Protein AF-A0A3P7NG86-F1 (afdb_monomer)

Mean predicted aligned error: 4.11 Å

Foldseek 3Di:
DLLVLLVVLLVVLVVDDDDVSLVLNLLSLLLCLLVQQPDVNLVSLLSNLVSLVVNPDVSPLVSLLSLVQSLQLQVCLVVVHQPSRQQCLQPLFSRDSGHDRDNDHPDDPVSNVVSVVVSVCCCVVVVRDNHQDADPQRQHFSGQAGSVRDGDAADSRRRTDPVSVPPD

Structure (mmCIF, N/CA/C/O backbone):
data_AF-A0A3P7NG86-F1
#
_entry.id   AF-A0A3P7NG86-F1
#
loop_
_atom_site.group_PDB
_atom_site.id
_atom_site.type_symbol
_atom_site.label_atom_id
_atom_site.label_alt_id
_atom_site.label_comp_id
_atom_site.label_asym_id
_atom_site.label_entity_id
_atom_site.label_seq_id
_atom_site.pdbx_PDB_ins_code
_atom_site.Cartn_x
_atom_site.Cartn_y
_atom_site.Cartn_z
_atom_site.occupancy
_atom_site.B_iso_or_equiv
_atom_site.auth_seq_id
_atom_site.auth_comp_id
_atom_site.auth_asym_id
_atom_site.auth_atom_id
_atom_site.pdbx_PDB_model_num
ATOM 1 N N . MET A 1 1 ? 2.687 -20.588 -2.660 1.00 74.81 1 MET A N 1
ATOM 2 C CA . MET A 1 1 ? 2.609 -21.153 -1.290 1.00 74.81 1 MET A CA 1
ATOM 3 C C . MET A 1 1 ? 2.701 -20.048 -0.239 1.00 74.81 1 MET A C 1
ATOM 5 O O . MET A 1 1 ? 1.915 -20.074 0.696 1.00 74.81 1 MET A O 1
ATOM 9 N N . GLU A 1 2 ? 3.578 -19.053 -0.421 1.00 89.06 2 GLU A N 1
ATOM 10 C CA . GLU A 1 2 ? 3.751 -17.914 0.500 1.00 89.06 2 GLU A CA 1
ATOM 11 C C . GLU A 1 2 ? 2.503 -17.037 0.661 1.00 89.06 2 GLU A C 1
ATOM 13 O O . GLU A 1 2 ? 2.048 -16.854 1.784 1.00 89.06 2 GLU A O 1
ATOM 18 N N . ILE A 1 3 ? 1.887 -16.582 -0.440 1.00 93.00 3 ILE A N 1
ATOM 19 C CA . ILE A 1 3 ? 0.649 -15.773 -0.404 1.00 93.00 3 ILE A CA 1
ATOM 20 C C . ILE A 1 3 ? -0.431 -16.457 0.446 1.00 93.00 3 ILE A C 1
ATOM 22 O O . ILE A 1 3 ? -1.036 -15.839 1.317 1.00 93.00 3 ILE A O 1
ATOM 26 N N . SER A 1 4 ? -0.643 -17.761 0.239 1.00 94.00 4 SER A N 1
ATOM 27 C CA . SER A 1 4 ? -1.624 -18.545 0.997 1.00 94.00 4 SER A CA 1
ATOM 28 C C . SER A 1 4 ? -1.258 -18.670 2.479 1.00 94.00 4 SER A C 1
ATOM 30 O O . SER A 1 4 ? -2.140 -18.579 3.328 1.00 94.00 4 SER A O 1
ATOM 32 N N . HIS A 1 5 ? 0.026 -18.867 2.794 1.00 95.06 5 HIS A N 1
ATOM 33 C CA . HIS A 1 5 ? 0.530 -18.940 4.169 1.00 95.06 5 HIS A CA 1
ATOM 34 C C . HIS A 1 5 ? 0.309 -17.622 4.918 1.00 95.06 5 HIS A C 1
ATOM 36 O O . HIS A 1 5 ? -0.324 -17.601 5.973 1.00 95.06 5 HIS A O 1
ATOM 42 N N . TYR A 1 6 ? 0.762 -16.513 4.337 1.00 95.50 6 TYR A N 1
ATOM 43 C CA . TYR A 1 6 ? 0.585 -15.178 4.899 1.00 95.50 6 TYR A CA 1
ATOM 44 C C . TYR A 1 6 ? -0.891 -14.780 4.976 1.00 95.50 6 TYR A C 1
ATOM 46 O O . TYR A 1 6 ? -1.318 -14.217 5.981 1.00 95.50 6 TYR A O 1
ATOM 54 N N . GLY A 1 7 ? -1.695 -15.130 3.969 1.00 94.62 7 GLY A N 1
ATOM 55 C CA . GLY A 1 7 ? -3.137 -14.889 3.957 1.00 94.62 7 GLY A CA 1
ATOM 56 C C . GLY A 1 7 ? -3.847 -15.610 5.099 1.00 94.62 7 GLY A C 1
ATOM 57 O O . GLY A 1 7 ? -4.579 -14.981 5.860 1.00 94.62 7 GLY A O 1
ATOM 58 N N . ALA A 1 8 ? -3.568 -16.903 5.280 1.00 95.62 8 ALA A N 1
ATOM 59 C CA . ALA A 1 8 ? -4.126 -17.684 6.380 1.00 95.62 8 ALA A CA 1
ATOM 60 C C . ALA A 1 8 ? -3.716 -17.120 7.748 1.00 95.62 8 ALA A C 1
ATOM 62 O O . ALA A 1 8 ? -4.553 -16.995 8.645 1.00 95.62 8 ALA A O 1
ATOM 63 N N . LEU A 1 9 ? -2.445 -16.733 7.902 1.00 94.88 9 LEU A N 1
ATOM 64 C CA . LEU A 1 9 ? -1.946 -16.143 9.139 1.00 94.88 9 LEU A CA 1
ATOM 65 C C . LEU A 1 9 ? -2.598 -14.785 9.426 1.00 94.88 9 LEU A C 1
ATOM 67 O O . LEU A 1 9 ? -3.073 -14.572 10.538 1.00 94.88 9 LEU A O 1
ATOM 71 N N . ARG A 1 10 ? -2.696 -13.896 8.431 1.00 95.69 10 ARG A N 1
ATOM 72 C CA . ARG A 1 10 ? -3.390 -12.606 8.552 1.00 95.69 10 ARG A CA 1
ATOM 73 C C . ARG A 1 10 ? -4.839 -12.803 8.992 1.00 95.69 10 ARG A C 1
ATOM 75 O O . ARG A 1 10 ? -5.254 -12.194 9.972 1.00 95.69 10 ARG A O 1
ATOM 82 N N . SER A 1 11 ? -5.583 -13.696 8.336 1.00 94.50 11 SER A N 1
ATOM 83 C CA . SER A 1 11 ? -6.979 -13.992 8.688 1.00 94.50 11 SER A CA 1
ATOM 84 C C . SER A 1 11 ? -7.137 -14.566 10.098 1.00 94.50 11 SER A C 1
ATOM 86 O O . SER A 1 11 ? -8.125 -14.275 10.772 1.00 94.50 11 SER A O 1
ATOM 88 N N . ALA A 1 12 ? -6.184 -15.374 10.567 1.00 94.00 12 ALA A N 1
ATOM 89 C CA . ALA A 1 12 ? -6.183 -15.859 11.944 1.00 94.00 12 ALA A CA 1
ATOM 90 C C . ALA A 1 12 ? -5.900 -14.720 12.935 1.00 94.00 12 ALA A C 1
ATOM 92 O O . ALA A 1 12 ? -6.620 -14.570 13.918 1.00 94.00 12 ALA A O 1
ATOM 93 N N . LEU A 1 13 ? -4.893 -13.887 12.662 1.00 92.81 13 LEU A N 1
ATOM 94 C CA . LEU A 1 13 ? -4.482 -12.788 13.539 1.00 92.81 13 LEU A CA 1
ATOM 95 C C . LEU A 1 13 ? -5.530 -11.678 13.643 1.00 92.81 13 LEU A C 1
ATOM 97 O O . LEU A 1 13 ? -5.692 -11.126 14.722 1.00 92.81 13 LEU A O 1
ATOM 101 N N . MET A 1 14 ? -6.290 -11.401 12.579 1.00 90.88 14 MET A N 1
ATOM 102 C CA . MET A 1 14 ? -7.386 -10.419 12.601 1.00 90.88 14 MET A CA 1
ATOM 103 C C . MET A 1 14 ? -8.506 -10.773 13.593 1.00 90.88 14 MET A C 1
ATOM 105 O O . MET A 1 14 ? -9.261 -9.895 14.001 1.00 90.88 14 MET A O 1
ATOM 109 N N . GLN A 1 15 ? -8.614 -12.039 14.013 1.00 91.56 15 GLN A N 1
ATOM 110 C CA . GLN A 1 15 ? -9.568 -12.460 15.048 1.00 91.56 15 GLN A CA 1
ATOM 111 C C . GLN A 1 15 ? -9.096 -12.092 16.461 1.00 91.56 15 GLN A C 1
ATOM 113 O O . GLN A 1 15 ? -9.889 -12.092 17.403 1.00 91.56 15 GLN A O 1
ATOM 118 N N . TYR A 1 16 ? -7.809 -11.776 16.619 1.00 87.88 16 TYR A N 1
ATOM 119 C CA . TYR A 1 16 ? -7.208 -11.382 17.882 1.00 87.88 16 TYR A CA 1
ATOM 120 C C . TYR A 1 16 ? -7.001 -9.867 17.898 1.00 87.88 16 TYR A C 1
ATOM 122 O O . TYR A 1 16 ? -6.236 -9.312 17.118 1.00 87.88 16 TYR A O 1
ATOM 130 N N . GLY A 1 17 ? -7.677 -9.185 18.821 1.00 78.56 17 GLY A N 1
ATOM 131 C CA . GLY A 1 17 ? -7.480 -7.752 19.017 1.00 78.56 17 GLY A CA 1
ATOM 132 C C . GLY A 1 17 ? -6.137 -7.414 19.675 1.00 78.56 17 GLY A C 1
ATOM 133 O O . GLY A 1 17 ? -5.475 -8.256 20.285 1.00 78.56 17 GLY A O 1
ATOM 134 N N . GLY A 1 18 ? -5.774 -6.134 19.614 1.00 88.00 18 GLY A N 1
ATOM 135 C CA . GLY A 1 18 ? -4.644 -5.560 20.344 1.00 88.00 18 GLY A CA 1
ATOM 136 C C . GLY A 1 18 ? -3.538 -5.032 19.436 1.00 88.00 18 GLY A C 1
ATOM 137 O O . GLY A 1 18 ? -3.311 -5.526 18.334 1.00 88.00 18 GLY A O 1
ATOM 138 N N . THR A 1 19 ? -2.811 -4.030 19.930 1.00 88.00 19 THR A N 1
ATOM 139 C CA . THR A 1 19 ? -1.850 -3.241 19.144 1.00 88.00 19 THR A CA 1
ATOM 140 C C . THR A 1 19 ? -0.807 -4.097 18.426 1.00 88.00 19 THR A C 1
ATOM 142 O O . THR A 1 19 ? -0.566 -3.900 17.241 1.00 88.00 19 THR A O 1
ATOM 145 N N . LYS A 1 20 ? -0.233 -5.100 19.104 1.00 88.94 20 LYS A N 1
ATOM 146 C CA . LYS A 1 20 ? 0.784 -5.982 18.505 1.00 88.94 20 LYS A CA 1
ATOM 147 C C . LYS A 1 20 ? 0.227 -6.876 17.396 1.00 88.94 20 LYS A C 1
ATOM 149 O O . LYS A 1 20 ? 0.920 -7.123 16.417 1.00 88.94 20 LYS A O 1
ATOM 154 N N . MET A 1 21 ? -1.000 -7.377 17.550 1.00 91.44 21 MET A N 1
ATOM 155 C CA . MET A 1 21 ? -1.629 -8.211 16.520 1.00 91.44 21 MET A CA 1
ATOM 156 C C . MET A 1 21 ? -1.957 -7.364 15.293 1.00 91.44 21 MET A C 1
ATOM 158 O O . MET A 1 21 ? -1.590 -7.741 14.184 1.00 91.44 21 MET A O 1
ATOM 162 N N . ASN A 1 22 ? -2.523 -6.171 15.504 1.00 91.31 22 ASN A N 1
ATOM 163 C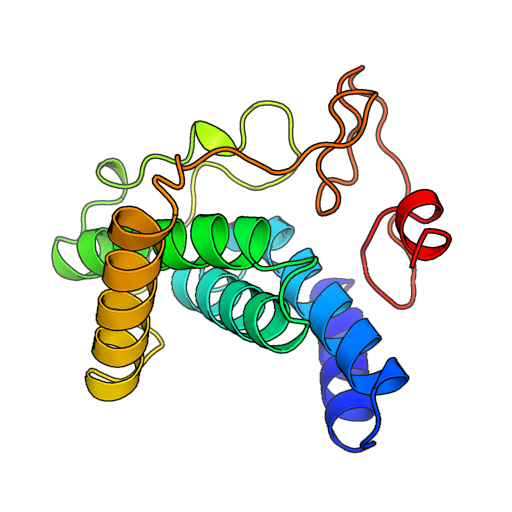 CA . ASN A 1 22 ? -2.791 -5.205 14.438 1.00 91.31 22 ASN A CA 1
ATOM 164 C C . ASN A 1 22 ? -1.512 -4.820 13.684 1.00 91.31 22 ASN A C 1
ATOM 166 O O . ASN A 1 22 ? -1.518 -4.747 12.460 1.00 91.31 22 ASN A O 1
ATOM 170 N N . GLN A 1 23 ? -0.397 -4.646 14.397 1.00 92.50 23 GLN A N 1
ATOM 171 C CA . GLN A 1 23 ? 0.901 -4.362 13.789 1.00 92.50 23 GLN A CA 1
ATOM 172 C C . GLN A 1 23 ? 1.377 -5.498 12.877 1.00 92.50 23 GLN A C 1
ATOM 174 O O . GLN A 1 23 ? 1.799 -5.236 11.755 1.00 92.50 23 GLN A O 1
ATOM 179 N N . ILE A 1 24 ? 1.271 -6.758 13.308 1.00 93.38 24 ILE A N 1
ATOM 180 C CA . ILE A 1 24 ? 1.651 -7.904 12.466 1.00 93.38 24 ILE A CA 1
ATOM 181 C C . ILE A 1 24 ? 0.704 -8.029 11.265 1.00 93.38 24 ILE A C 1
ATOM 183 O O . ILE A 1 24 ? 1.165 -8.240 10.147 1.00 93.38 24 ILE A O 1
ATOM 187 N N . VAL A 1 25 ? -0.606 -7.854 11.465 1.00 94.81 25 VAL A N 1
ATOM 188 C CA . VAL A 1 25 ? -1.599 -7.840 10.376 1.00 94.81 25 VAL A CA 1
ATOM 189 C C . VAL A 1 25 ? -1.258 -6.768 9.344 1.00 94.81 25 VAL A C 1
ATOM 191 O O . VAL A 1 25 ? -1.307 -7.040 8.143 1.00 94.81 25 VAL A O 1
ATOM 194 N N . ALA A 1 26 ? -0.871 -5.574 9.790 1.00 95.25 26 ALA A N 1
ATOM 195 C CA . ALA A 1 26 ? -0.456 -4.496 8.907 1.00 95.25 26 ALA A CA 1
ATOM 196 C C . ALA A 1 26 ? 0.830 -4.838 8.151 1.00 95.25 26 ALA A C 1
ATOM 198 O O . ALA A 1 26 ? 0.865 -4.679 6.938 1.00 95.25 26 ALA A O 1
ATOM 199 N N . GLN A 1 27 ? 1.843 -5.393 8.821 1.00 95.06 27 GLN A N 1
ATOM 200 C CA . GLN A 1 27 ? 3.073 -5.835 8.158 1.00 95.06 27 GLN A CA 1
ATOM 201 C C . GLN A 1 27 ? 2.806 -6.892 7.079 1.00 95.06 27 GLN A C 1
ATOM 203 O O . GLN A 1 27 ? 3.334 -6.774 5.976 1.00 95.06 27 GLN A O 1
ATOM 208 N N . ILE A 1 28 ? 1.946 -7.878 7.364 1.00 96.50 28 ILE A N 1
ATOM 209 C CA . ILE A 1 28 ? 1.546 -8.878 6.366 1.00 96.50 28 ILE A CA 1
ATOM 210 C C . ILE A 1 28 ? 0.818 -8.203 5.199 1.00 96.50 28 ILE A C 1
ATOM 212 O O . ILE A 1 28 ? 1.133 -8.485 4.046 1.00 96.50 28 ILE A O 1
ATOM 216 N N . SER A 1 29 ? -0.117 -7.291 5.483 1.00 97.50 29 SER A N 1
ATOM 217 C CA . SER A 1 29 ? -0.870 -6.565 4.447 1.00 97.50 29 SER A CA 1
ATOM 218 C C . SER A 1 29 ? 0.065 -5.752 3.547 1.00 97.50 29 SER A C 1
ATOM 220 O O . SER A 1 29 ? -0.043 -5.829 2.331 1.00 97.50 29 SER A O 1
ATOM 222 N N . ILE A 1 30 ? 1.042 -5.052 4.132 1.00 97.19 30 ILE A N 1
ATOM 223 C CA . ILE A 1 30 ? 2.074 -4.304 3.403 1.00 97.19 30 ILE A CA 1
ATOM 224 C C . ILE A 1 30 ? 2.940 -5.242 2.560 1.00 97.19 30 ILE A C 1
ATOM 226 O O . ILE A 1 30 ? 3.234 -4.932 1.414 1.00 97.19 30 ILE A O 1
ATOM 230 N N . SER A 1 31 ? 3.300 -6.419 3.077 1.00 96.56 31 SER A N 1
ATOM 231 C CA . SER A 1 31 ? 4.090 -7.398 2.323 1.00 96.56 31 SER A CA 1
ATOM 232 C C . SER A 1 31 ? 3.382 -7.917 1.063 1.00 96.56 31 SER A C 1
ATOM 234 O O . SER A 1 31 ? 4.050 -8.379 0.140 1.00 96.56 31 SER A O 1
ATOM 236 N N . PHE A 1 32 ? 2.045 -7.825 0.995 1.00 97.69 32 PHE A N 1
ATOM 237 C CA . PHE A 1 32 ? 1.286 -8.296 -0.162 1.00 97.69 32 PHE A CA 1
ATOM 238 C C . PHE A 1 32 ? 1.460 -7.461 -1.421 1.00 97.69 32 PHE A C 1
ATOM 240 O O . PHE A 1 32 ? 1.229 -7.990 -2.506 1.00 97.69 32 PHE A O 1
ATOM 247 N N . ILE A 1 33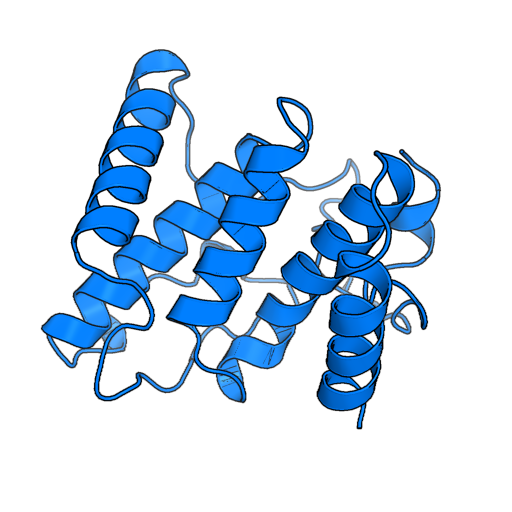 ? 1.927 -6.216 -1.313 1.00 97.75 33 ILE A N 1
ATOM 248 C CA . ILE A 1 33 ? 2.165 -5.381 -2.495 1.00 97.75 33 ILE A CA 1
ATOM 249 C C . ILE A 1 33 ? 3.263 -5.964 -3.401 1.00 97.75 33 ILE A C 1
ATOM 251 O O . ILE A 1 33 ? 3.248 -5.712 -4.595 1.00 97.75 33 ILE A O 1
ATOM 255 N N . ARG A 1 34 ? 4.163 -6.813 -2.874 1.00 96.88 34 ARG A N 1
ATOM 256 C CA . ARG A 1 34 ? 5.148 -7.568 -3.676 1.00 96.88 34 ARG A CA 1
ATOM 257 C C . ARG A 1 34 ? 4.541 -8.632 -4.583 1.00 96.88 34 ARG A C 1
ATOM 259 O O . ARG A 1 34 ? 5.229 -9.157 -5.445 1.00 96.88 34 ARG A O 1
ATOM 266 N N . TYR A 1 35 ? 3.286 -8.997 -4.348 1.00 97.00 35 TYR A N 1
ATOM 267 C CA . TYR A 1 35 ? 2.574 -10.004 -5.127 1.00 97.00 35 TYR A CA 1
ATOM 268 C C . TYR A 1 35 ? 1.470 -9.367 -5.981 1.00 97.00 35 TYR 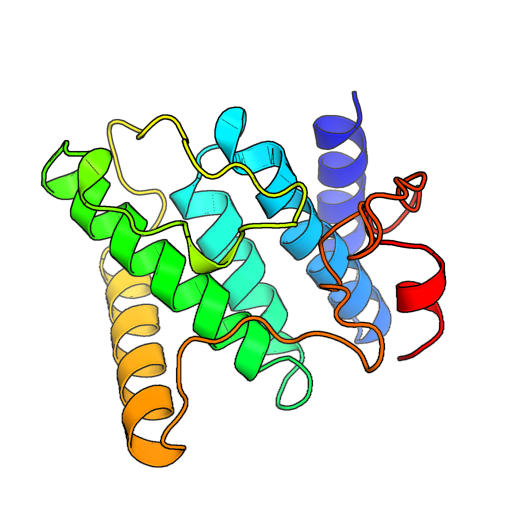A C 1
ATOM 270 O O . TYR A 1 35 ? 0.511 -10.052 -6.331 1.00 97.00 35 TYR A O 1
ATOM 278 N N . SER A 1 36 ? 1.549 -8.062 -6.267 1.00 97.12 36 SER A N 1
ATOM 279 C CA . SER A 1 36 ? 0.553 -7.303 -7.042 1.00 97.12 36 SER A CA 1
ATOM 280 C C . SER A 1 36 ? 0.469 -7.703 -8.522 1.00 97.12 36 SER A C 1
ATOM 282 O O . SER A 1 36 ? -0.493 -7.357 -9.197 1.00 97.12 36 SER A O 1
ATOM 284 N N . ASP A 1 37 ? 1.440 -8.460 -9.026 1.00 95.50 37 ASP A N 1
ATOM 285 C CA . ASP A 1 37 ? 1.435 -9.092 -10.348 1.00 95.50 37 ASP A CA 1
ATOM 286 C C . ASP A 1 37 ? 0.554 -10.356 -10.401 1.00 95.50 37 ASP A C 1
ATOM 288 O O . ASP A 1 37 ? 0.096 -10.768 -11.468 1.00 95.50 37 ASP A O 1
ATOM 292 N N . ILE A 1 38 ? 0.308 -10.977 -9.244 1.00 95.94 38 ILE A N 1
ATOM 293 C CA . ILE A 1 38 ? -0.484 -12.207 -9.092 1.00 95.94 38 ILE A CA 1
ATOM 294 C C . ILE A 1 38 ? -1.829 -11.920 -8.413 1.00 95.94 38 ILE A C 1
ATOM 296 O O . ILE A 1 38 ? -2.848 -12.534 -8.732 1.00 95.94 38 ILE A O 1
ATOM 300 N N . MET A 1 39 ? -1.829 -11.031 -7.424 1.00 96.44 39 MET A N 1
ATOM 301 C CA . MET A 1 39 ? -3.007 -10.582 -6.693 1.00 96.44 39 MET A CA 1
ATOM 302 C C . MET A 1 39 ? -3.583 -9.333 -7.352 1.00 96.44 39 MET A C 1
ATOM 304 O O . MET A 1 39 ? -2.861 -8.556 -7.957 1.00 96.44 39 MET A O 1
ATOM 308 N N . GLN A 1 40 ? -4.884 -9.107 -7.180 1.00 97.06 40 GLN A N 1
ATOM 309 C CA . GLN A 1 40 ? -5.526 -7.882 -7.647 1.00 97.06 40 GLN A CA 1
ATOM 310 C C . GLN A 1 40 ? -4.836 -6.645 -7.032 1.00 97.06 40 GLN A C 1
ATOM 312 O O . GLN A 1 40 ? -4.831 -6.480 -5.808 1.00 97.06 40 GLN A O 1
ATOM 317 N N . ALA A 1 41 ? -4.222 -5.819 -7.883 1.00 97.56 41 ALA A N 1
ATOM 318 C CA . ALA A 1 41 ? -3.295 -4.769 -7.470 1.00 97.56 41 ALA A CA 1
ATOM 319 C C . ALA A 1 41 ? -3.963 -3.676 -6.620 1.00 97.56 41 ALA A C 1
ATOM 321 O O . ALA A 1 41 ? -3.517 -3.404 -5.505 1.00 97.56 41 ALA A O 1
ATOM 322 N N . ASP A 1 42 ? -5.072 -3.099 -7.089 1.00 98.31 42 ASP A N 1
ATOM 323 C CA . ASP A 1 42 ? -5.816 -2.056 -6.368 1.00 98.31 42 ASP A CA 1
ATOM 324 C C . ASP A 1 42 ? -6.232 -2.528 -4.966 1.00 98.31 42 ASP A C 1
ATOM 326 O O . ASP A 1 42 ? -6.069 -1.801 -3.986 1.00 98.31 42 ASP A O 1
ATOM 330 N N . LYS A 1 43 ? -6.644 -3.795 -4.838 1.00 98.31 43 LYS A N 1
ATOM 331 C CA . LYS A 1 43 ? -6.943 -4.417 -3.545 1.00 98.31 43 LYS A CA 1
ATOM 332 C C . LYS A 1 43 ? -5.742 -4.424 -2.601 1.00 98.31 43 LYS A C 1
ATOM 334 O O . LYS A 1 43 ? -5.880 -4.025 -1.444 1.00 98.31 43 LYS A O 1
ATOM 339 N N . VAL A 1 44 ? -4.590 -4.941 -3.037 1.00 98.12 44 VAL A N 1
ATOM 340 C CA . VAL A 1 44 ? -3.436 -5.089 -2.132 1.00 98.12 44 VAL A CA 1
ATOM 341 C C . VAL A 1 44 ? -2.880 -3.732 -1.711 1.00 98.12 44 VAL A C 1
ATOM 343 O O . VAL A 1 44 ? -2.530 -3.571 -0.543 1.00 98.12 44 VAL A O 1
ATOM 346 N N . PHE A 1 45 ? -2.876 -2.741 -2.607 1.00 98.50 45 PHE A N 1
ATOM 347 C CA . PHE A 1 45 ? -2.446 -1.381 -2.283 1.00 98.50 45 PHE A CA 1
ATOM 348 C C . PHE A 1 45 ? -3.428 -0.657 -1.357 1.00 98.50 45 PHE A C 1
ATOM 350 O O . PHE A 1 45 ? -2.987 -0.048 -0.380 1.00 98.50 45 PHE A O 1
ATOM 357 N N . TYR A 1 46 ? -4.739 -0.793 -1.580 1.00 98.81 46 TYR A N 1
ATOM 358 C CA . TYR A 1 46 ? -5.760 -0.279 -0.664 1.00 98.81 46 TYR A CA 1
ATOM 359 C C . TYR A 1 46 ? -5.615 -0.885 0.735 1.00 98.81 46 TYR A C 1
ATOM 361 O O . TYR A 1 46 ? -5.450 -0.164 1.719 1.00 98.81 46 TYR A O 1
ATOM 369 N N . GLU A 1 47 ? -5.611 -2.218 0.843 1.00 98.50 47 GLU A N 1
ATOM 370 C CA . GLU A 1 47 ? -5.541 -2.897 2.140 1.00 98.50 47 GLU A CA 1
ATOM 371 C C . GLU A 1 47 ? -4.239 -2.579 2.889 1.00 98.50 47 GLU A C 1
ATOM 373 O O . GLU A 1 47 ? -4.261 -2.371 4.105 1.00 98.50 47 GLU A O 1
ATOM 378 N N . ALA A 1 48 ? -3.108 -2.514 2.180 1.00 98.31 48 ALA A N 1
ATOM 379 C CA . ALA A 1 48 ? -1.825 -2.130 2.755 1.00 98.31 48 ALA A CA 1
ATOM 380 C C . ALA A 1 48 ? -1.818 -0.666 3.221 1.00 98.31 48 ALA A C 1
ATOM 382 O O . ALA A 1 48 ? -1.362 -0.378 4.329 1.00 98.31 48 ALA A O 1
ATOM 383 N N . GLY A 1 49 ? -2.357 0.247 2.411 1.00 98.31 49 GLY A N 1
ATOM 384 C CA . GLY A 1 49 ? -2.453 1.669 2.722 1.00 98.31 49 GLY A CA 1
ATOM 385 C C . GLY A 1 49 ? -3.347 1.958 3.929 1.00 98.31 49 GLY A C 1
ATOM 386 O O . GLY A 1 49 ? -2.941 2.680 4.841 1.00 98.31 49 GLY A O 1
ATOM 387 N N . ILE A 1 50 ? -4.523 1.326 4.005 1.00 98.31 50 ILE A N 1
ATOM 388 C CA . ILE A 1 50 ? -5.425 1.423 5.162 1.00 98.31 50 ILE A CA 1
ATOM 389 C C . ILE A 1 50 ? -4.763 0.853 6.419 1.00 98.31 50 ILE A C 1
ATOM 391 O O . ILE A 1 50 ? -4.809 1.479 7.481 1.00 98.31 50 ILE A O 1
ATOM 395 N N . ALA A 1 51 ? -4.105 -0.304 6.315 1.00 96.56 51 ALA A N 1
ATOM 396 C CA . ALA A 1 51 ? -3.416 -0.898 7.454 1.00 96.56 51 ALA A CA 1
ATOM 397 C C . ALA A 1 51 ? -2.252 -0.020 7.947 1.00 96.56 51 ALA A C 1
ATOM 399 O O . ALA A 1 51 ? -2.087 0.151 9.154 1.00 96.56 51 ALA A O 1
ATOM 400 N N . ALA A 1 52 ? -1.484 0.587 7.038 1.00 96.44 52 ALA A N 1
ATOM 401 C CA . ALA A 1 52 ? -0.445 1.556 7.378 1.00 96.44 52 ALA A CA 1
ATOM 402 C C . ALA A 1 52 ? -1.040 2.801 8.060 1.00 96.44 52 ALA A C 1
ATOM 404 O O . ALA A 1 52 ? -0.545 3.216 9.106 1.00 96.44 52 ALA A O 1
ATOM 405 N N . ARG A 1 53 ? -2.152 3.345 7.546 1.00 95.88 53 ARG A N 1
ATOM 406 C CA . ARG A 1 53 ? -2.853 4.502 8.134 1.00 95.88 53 ARG A CA 1
ATOM 407 C C . ARG A 1 53 ? -3.288 4.234 9.578 1.00 95.88 53 ARG A C 1
ATOM 409 O O . ARG A 1 53 ? -3.163 5.104 10.435 1.00 95.88 53 ARG A O 1
ATOM 416 N N . GLN A 1 54 ? -3.746 3.018 9.873 1.00 94.81 54 GLN A N 1
ATOM 417 C CA . GLN A 1 54 ? -4.161 2.606 11.221 1.00 94.81 54 GLN A CA 1
ATOM 418 C C . GLN A 1 54 ? -3.004 2.492 12.228 1.00 94.81 54 GLN A C 1
ATOM 420 O O . GLN A 1 54 ? -3.251 2.516 13.434 1.00 94.81 54 GLN A O 1
ATOM 425 N N . LEU A 1 55 ? -1.752 2.393 11.765 1.00 92.69 55 LEU A N 1
ATOM 426 C CA . LEU A 1 55 ? -0.568 2.423 12.633 1.00 92.69 55 LEU A CA 1
ATOM 427 C C . LEU A 1 55 ? -0.157 3.850 13.040 1.00 92.69 55 LEU A C 1
ATOM 429 O O . LEU A 1 55 ? 0.720 4.012 13.887 1.00 92.69 55 LEU A O 1
ATOM 433 N N . GLY A 1 56 ? -0.819 4.878 12.501 1.00 91.94 56 GLY A N 1
ATOM 434 C CA . GLY A 1 56 ? -0.643 6.272 12.899 1.00 91.94 56 GLY A CA 1
ATOM 435 C C . GLY A 1 56 ? 0.568 6.955 12.261 1.00 91.94 56 GLY A C 1
ATOM 436 O O . GLY A 1 56 ? 1.047 6.556 11.200 1.00 91.94 56 GLY A O 1
ATOM 437 N N . ALA A 1 57 ? 1.058 8.010 12.921 1.00 90.81 57 ALA A N 1
ATOM 438 C CA . ALA A 1 57 ? 2.021 8.962 12.357 1.00 90.81 57 ALA A CA 1
ATOM 439 C C . ALA A 1 57 ? 3.324 8.322 11.840 1.00 90.81 57 ALA A C 1
ATOM 441 O O . ALA A 1 57 ? 3.882 8.778 10.847 1.00 90.81 57 ALA A O 1
ATOM 442 N N . GLU A 1 58 ? 3.796 7.232 12.456 1.00 88.69 58 GLU A N 1
ATOM 443 C CA . GLU A 1 58 ? 5.020 6.535 12.021 1.00 88.69 58 GLU A CA 1
ATOM 444 C C . GLU A 1 58 ? 4.902 5.914 10.621 1.00 88.69 58 GLU A C 1
ATOM 446 O O . GLU A 1 58 ? 5.908 5.708 9.943 1.00 88.69 58 GLU A O 1
ATOM 451 N N . LYS A 1 59 ? 3.677 5.605 10.185 1.00 92.88 59 LYS A N 1
ATOM 452 C CA . LYS A 1 59 ? 3.377 4.958 8.902 1.00 92.88 59 LYS A CA 1
ATOM 453 C C . LYS A 1 59 ? 2.572 5.843 7.960 1.00 92.88 59 LYS A C 1
ATOM 455 O O . LYS A 1 59 ? 2.209 5.395 6.878 1.00 92.88 59 LYS A O 1
ATOM 460 N N . GLU A 1 60 ? 2.342 7.100 8.322 1.00 94.25 60 GLU A N 1
ATOM 461 C CA . GLU A 1 60 ? 1.513 8.024 7.548 1.00 94.25 60 GLU A CA 1
ATOM 462 C C . GLU A 1 60 ? 2.072 8.278 6.143 1.00 94.25 60 GLU A C 1
ATOM 464 O O . GLU A 1 60 ? 1.331 8.207 5.166 1.00 94.25 60 GLU A O 1
ATOM 469 N N . ARG A 1 61 ? 3.393 8.461 6.015 1.00 94.50 61 ARG A N 1
ATOM 470 C CA . ARG A 1 61 ? 4.048 8.592 4.702 1.00 94.50 61 ARG A CA 1
ATOM 471 C C . ARG A 1 61 ? 3.880 7.339 3.846 1.00 94.50 61 ARG A C 1
ATOM 473 O O . ARG A 1 61 ? 3.599 7.450 2.658 1.00 94.50 61 ARG A O 1
ATOM 480 N N . LEU A 1 62 ? 4.034 6.154 4.442 1.00 95.69 62 LEU A N 1
ATOM 481 C CA . LEU A 1 62 ? 3.810 4.900 3.725 1.00 95.69 62 LEU A CA 1
ATOM 482 C C . LEU A 1 62 ? 2.354 4.803 3.263 1.00 95.69 62 LEU A C 1
ATOM 484 O O . LEU A 1 62 ? 2.103 4.541 2.092 1.00 95.69 62 LEU A O 1
ATOM 488 N N . ALA A 1 63 ? 1.407 5.053 4.167 1.00 97.25 63 ALA A N 1
ATOM 489 C CA . ALA A 1 63 ? -0.016 5.044 3.859 1.00 97.25 63 ALA A CA 1
ATOM 490 C C . ALA A 1 63 ? -0.346 6.003 2.711 1.00 97.25 63 ALA A C 1
ATOM 492 O O . ALA A 1 63 ? -1.047 5.617 1.783 1.00 97.25 63 ALA A O 1
ATOM 493 N N . PHE A 1 64 ? 0.217 7.214 2.732 1.00 97.00 64 PHE A N 1
ATOM 494 C CA . PHE A 1 64 ? 0.056 8.197 1.668 1.00 97.00 64 PHE A CA 1
ATOM 495 C C . PHE A 1 64 ? 0.534 7.664 0.321 1.00 97.00 64 PHE A C 1
ATOM 497 O O . PHE A 1 64 ? -0.221 7.708 -0.644 1.00 97.00 64 PHE A O 1
ATOM 504 N N . VAL A 1 65 ? 1.748 7.115 0.249 1.00 96.75 65 VAL A N 1
ATOM 505 C CA . VAL A 1 65 ? 2.286 6.581 -1.009 1.00 96.75 65 VAL A CA 1
ATOM 506 C C . VAL A 1 65 ? 1.435 5.427 -1.542 1.00 96.75 65 VAL A C 1
ATOM 508 O O . VAL A 1 65 ? 1.076 5.432 -2.717 1.00 96.75 65 VAL A O 1
ATOM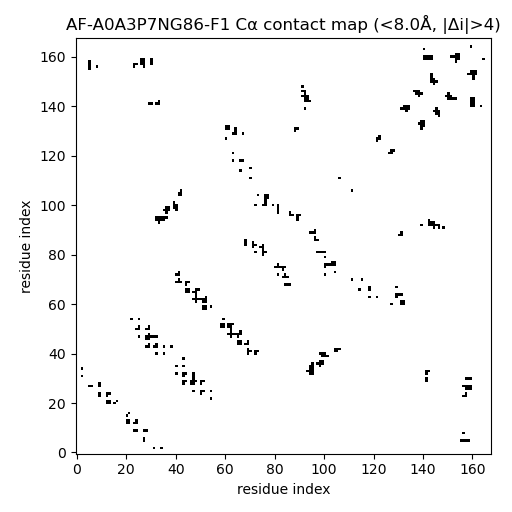 511 N N . LEU A 1 66 ? 1.078 4.465 -0.685 1.00 98.19 66 LEU A N 1
ATOM 512 C CA . LEU A 1 66 ? 0.301 3.291 -1.092 1.00 98.19 66 LEU A CA 1
ATOM 513 C C . LEU A 1 66 ? -1.120 3.662 -1.528 1.00 98.19 66 LEU A C 1
ATOM 515 O O . LEU A 1 66 ? -1.609 3.129 -2.519 1.00 98.19 66 LEU A O 1
ATOM 519 N N . LEU A 1 67 ? -1.768 4.590 -0.818 1.00 98.31 67 LEU A N 1
ATOM 520 C CA . LEU A 1 67 ? -3.120 5.034 -1.149 1.00 98.31 67 LEU A CA 1
ATOM 521 C C . LEU A 1 67 ? -3.153 5.933 -2.390 1.00 98.31 67 LEU A C 1
ATOM 523 O O . LEU A 1 67 ? -4.091 5.817 -3.167 1.00 98.31 67 LEU A O 1
ATOM 527 N N . ASN A 1 68 ? -2.126 6.753 -2.641 1.00 97.31 68 ASN A N 1
ATOM 528 C CA . ASN A 1 68 ? -2.003 7.453 -3.927 1.00 97.31 68 ASN A CA 1
ATOM 529 C C . ASN A 1 68 ? -1.864 6.461 -5.083 1.00 97.31 68 ASN A C 1
ATOM 531 O O . ASN A 1 68 ? -2.546 6.597 -6.088 1.00 97.31 68 ASN A O 1
ATOM 535 N N . HIS A 1 69 ? -1.019 5.440 -4.931 1.00 97.88 69 HIS A N 1
ATOM 536 C CA . HIS A 1 69 ? -0.854 4.434 -5.977 1.00 97.88 69 HIS A CA 1
ATOM 537 C C . HIS A 1 69 ? -2.134 3.608 -6.204 1.00 97.88 69 HIS A C 1
ATOM 539 O O . HIS A 1 69 ? -2.457 3.266 -7.335 1.00 97.88 69 HIS A O 1
ATOM 545 N N . TYR A 1 70 ? -2.910 3.336 -5.149 1.00 98.44 70 TYR A N 1
ATOM 546 C CA . TYR A 1 70 ? -4.253 2.762 -5.281 1.00 98.44 70 TYR A CA 1
ATOM 547 C C . TYR A 1 70 ? -5.207 3.652 -6.102 1.00 98.44 70 TYR A C 1
ATOM 549 O O . TYR A 1 70 ? -5.984 3.113 -6.889 1.00 98.44 70 TYR A O 1
ATOM 557 N N . LEU A 1 71 ? -5.158 4.980 -5.939 1.00 98.00 71 LEU A N 1
ATOM 558 C CA . LEU A 1 71 ? -5.982 5.898 -6.735 1.00 98.00 71 LEU A CA 1
ATOM 559 C C . LEU A 1 71 ? -5.591 5.837 -8.217 1.00 98.00 71 LEU A C 1
ATOM 561 O O . LEU A 1 71 ? -6.477 5.658 -9.045 1.00 98.00 71 LEU A O 1
ATOM 565 N N . ASP A 1 72 ? -4.291 5.844 -8.537 1.00 97.31 72 ASP A N 1
ATOM 566 C CA . ASP A 1 72 ? -3.828 5.671 -9.925 1.00 97.31 72 ASP A CA 1
ATOM 567 C C . ASP A 1 72 ? -4.313 4.341 -10.527 1.00 97.31 72 ASP A C 1
ATOM 569 O O . ASP A 1 72 ? -4.717 4.280 -11.686 1.00 97.31 72 ASP A O 1
ATOM 573 N N . LEU A 1 73 ? -4.284 3.258 -9.737 1.00 98.06 73 LEU A N 1
ATOM 574 C CA . LEU A 1 73 ? -4.792 1.954 -10.162 1.00 98.06 73 LEU A CA 1
ATOM 575 C C . LEU A 1 73 ? -6.302 1.993 -10.419 1.00 98.06 73 LEU A C 1
ATOM 577 O O . LEU A 1 73 ? -6.762 1.372 -11.371 1.00 98.06 73 LEU A O 1
ATOM 581 N N . CYS A 1 74 ? -7.078 2.708 -9.600 1.00 98.19 74 CYS A N 1
ATOM 582 C CA . CYS A 1 74 ? -8.514 2.878 -9.828 1.00 98.19 74 CYS A CA 1
ATOM 583 C C . CYS A 1 74 ? -8.796 3.633 -11.126 1.00 98.19 74 CYS A C 1
ATOM 585 O O . CYS A 1 74 ? -9.618 3.163 -11.911 1.00 98.19 74 CYS A O 1
ATOM 587 N N . ASP A 1 75 ? -8.091 4.740 -11.365 1.00 97.19 75 ASP A N 1
ATOM 588 C CA . ASP A 1 75 ? -8.225 5.534 -12.589 1.00 97.19 75 ASP A CA 1
ATOM 589 C C . ASP A 1 75 ? -7.880 4.675 -13.820 1.00 97.19 75 ASP A C 1
ATOM 591 O O . ASP A 1 75 ? -8.652 4.587 -14.774 1.00 97.19 75 ASP A O 1
ATOM 595 N N . ALA A 1 76 ? -6.781 3.918 -13.754 1.00 97.44 76 ALA A N 1
ATOM 596 C CA . ALA A 1 76 ? -6.376 2.997 -14.812 1.00 97.44 76 ALA A CA 1
ATOM 597 C C . ALA A 1 76 ? -7.382 1.856 -15.056 1.00 97.44 76 ALA A C 1
ATOM 599 O O . ALA A 1 76 ? -7.577 1.444 -16.201 1.00 97.44 76 ALA A O 1
ATOM 600 N N . ILE A 1 77 ? -8.033 1.333 -14.008 1.00 97.69 77 ILE A N 1
ATOM 601 C CA . ILE A 1 77 ? -9.103 0.327 -14.132 1.00 97.69 77 ILE A CA 1
ATOM 602 C C . ILE A 1 77 ? -10.327 0.926 -14.830 1.00 97.69 77 ILE A C 1
ATOM 604 O O . ILE A 1 77 ? -10.922 0.267 -15.683 1.00 97.69 77 ILE A O 1
ATOM 608 N N . GLU A 1 78 ? -10.716 2.152 -14.491 1.00 95.94 78 GLU A N 1
ATOM 609 C CA . GLU A 1 78 ? -11.856 2.830 -15.118 1.00 95.94 78 GLU A CA 1
ATOM 610 C C . GLU A 1 78 ? -11.599 3.129 -16.597 1.00 95.94 78 GLU A C 1
ATOM 612 O O . GLU A 1 78 ? -12.457 2.854 -17.441 1.00 95.94 78 GLU A O 1
ATOM 617 N N . ASP A 1 79 ? -10.395 3.603 -16.913 1.00 95.44 79 ASP A N 1
ATOM 618 C CA . ASP A 1 79 ? -9.975 3.930 -18.276 1.00 95.44 79 ASP A CA 1
ATOM 619 C C . ASP A 1 79 ? -9.542 2.698 -19.091 1.00 95.44 79 ASP A C 1
ATOM 621 O O . ASP A 1 79 ? -9.362 2.787 -20.309 1.00 95.44 79 ASP A O 1
ATOM 625 N N . GLN A 1 80 ? -9.411 1.533 -18.442 1.00 93.75 80 GLN A N 1
ATOM 626 C CA . GLN A 1 80 ? -8.869 0.296 -19.019 1.00 93.75 80 GLN A CA 1
ATOM 627 C C . GLN A 1 80 ? -7.484 0.507 -19.665 1.00 93.75 80 GLN A C 1
ATOM 629 O O . GLN A 1 80 ? -7.163 -0.089 -20.697 1.00 93.75 80 GLN A O 1
ATOM 634 N N . ASP A 1 81 ? -6.657 1.352 -19.043 1.00 94.44 81 ASP A N 1
ATOM 635 C CA . ASP A 1 81 ? -5.332 1.738 -19.527 1.00 94.44 81 ASP A CA 1
ATOM 636 C C . ASP A 1 81 ? -4.249 1.503 -18.456 1.00 94.44 81 ASP A C 1
ATOM 638 O O . ASP A 1 81 ? -4.003 2.366 -17.613 1.00 94.44 81 ASP A O 1
ATOM 642 N N . PRO A 1 82 ? -3.541 0.357 -18.488 1.00 89.06 82 PRO A N 1
ATOM 643 C CA . PRO A 1 82 ? -2.466 0.076 -17.536 1.00 89.06 82 PRO A CA 1
ATOM 644 C C . PRO A 1 82 ? -1.273 1.027 -17.671 1.00 89.06 82 PRO A C 1
ATOM 646 O O . PRO A 1 82 ? -0.492 1.145 -16.732 1.00 89.06 82 PRO A O 1
ATOM 649 N N . SER A 1 83 ? -1.110 1.704 -18.813 1.00 89.75 83 SER A N 1
ATOM 650 C CA . SER A 1 83 ? 0.017 2.615 -19.032 1.00 89.75 83 SER A CA 1
ATOM 651 C C . SER A 1 83 ? -0.124 3.945 -18.288 1.00 89.75 83 SER A C 1
ATOM 653 O O . SER A 1 83 ? 0.856 4.681 -18.170 1.00 89.75 83 SER A O 1
ATOM 655 N N . ALA A 1 84 ? -1.314 4.233 -17.752 1.00 89.25 84 ALA A N 1
ATOM 656 C CA . ALA A 1 84 ? -1.579 5.414 -16.940 1.00 89.25 84 ALA A CA 1
ATOM 657 C C . ALA A 1 84 ? -0.981 5.325 -15.521 1.00 89.25 84 ALA A C 1
ATOM 659 O O . ALA A 1 84 ? -0.818 6.351 -14.861 1.00 89.25 84 ALA A O 1
ATOM 660 N N . VAL A 1 85 ? -0.630 4.122 -15.048 1.00 93.69 85 VAL A N 1
ATOM 661 C CA . VAL A 1 85 ? -0.095 3.911 -13.697 1.00 93.69 85 VAL A CA 1
ATOM 662 C C . VAL A 1 85 ? 1.412 4.173 -13.666 1.00 93.69 85 VAL A C 1
ATOM 664 O O . VAL A 1 85 ? 2.199 3.416 -14.236 1.00 93.69 85 VAL A O 1
ATOM 667 N N . ASP A 1 86 ? 1.838 5.210 -12.940 1.00 90.69 86 ASP A N 1
ATOM 668 C CA . ASP A 1 86 ? 3.260 5.465 -12.686 1.00 90.69 86 ASP A CA 1
ATOM 669 C C . ASP A 1 86 ? 3.763 4.684 -11.457 1.00 90.69 86 ASP A C 1
ATOM 671 O O . ASP A 1 86 ? 3.608 5.088 -10.294 1.00 90.69 86 ASP A O 1
ATOM 675 N N . SER A 1 87 ? 4.400 3.547 -11.737 1.00 93.19 87 SER A N 1
ATOM 676 C CA . SER A 1 87 ? 5.046 2.678 -10.747 1.00 93.19 87 SER A CA 1
ATOM 677 C C . SER A 1 87 ? 6.543 2.966 -10.559 1.00 93.19 87 SER A C 1
ATOM 679 O O . SER A 1 87 ? 7.214 2.227 -9.835 1.00 93.19 87 SER A O 1
ATOM 681 N N . SER A 1 88 ? 7.094 4.022 -11.174 1.00 92.31 88 SER A N 1
ATOM 682 C CA . SER A 1 88 ? 8.534 4.341 -11.104 1.00 92.31 88 SER A CA 1
ATOM 683 C C . SER A 1 88 ? 9.027 4.601 -9.681 1.00 92.31 88 SER A C 1
ATOM 685 O O . SER A 1 88 ? 10.18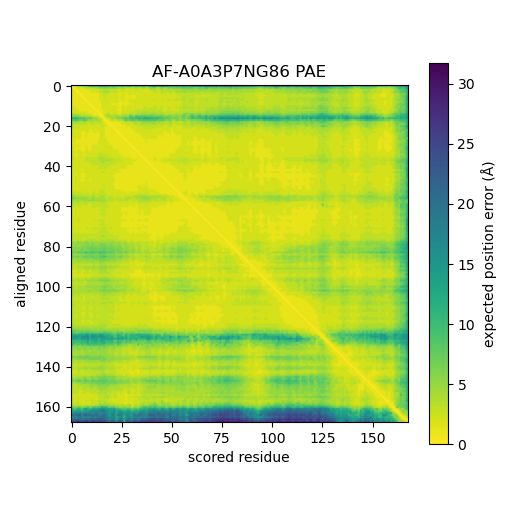6 4.341 -9.365 1.00 92.31 88 SER A O 1
ATOM 687 N N . ILE A 1 89 ? 8.131 5.020 -8.781 1.00 92.88 89 ILE A N 1
ATOM 688 C CA . ILE A 1 89 ? 8.445 5.197 -7.360 1.00 92.88 89 ILE A CA 1
ATOM 689 C C . ILE A 1 89 ? 8.991 3.918 -6.715 1.00 92.88 89 ILE A C 1
ATOM 691 O O . ILE A 1 89 ? 9.688 4.025 -5.716 1.00 92.88 89 ILE A O 1
ATOM 695 N N . PHE A 1 90 ? 8.676 2.738 -7.262 1.00 95.06 90 PHE A N 1
ATOM 696 C CA . PHE A 1 90 ? 9.116 1.432 -6.773 1.00 95.06 90 PHE A CA 1
ATOM 697 C C . PHE A 1 90 ? 10.388 0.910 -7.457 1.00 95.06 90 PHE A C 1
ATOM 699 O O . PHE A 1 90 ? 10.807 -0.220 -7.200 1.00 95.06 90 PHE A O 1
ATOM 706 N N . GLU A 1 91 ? 11.019 1.690 -8.337 1.00 93.12 91 GLU A N 1
ATOM 707 C CA . GLU A 1 91 ? 12.295 1.316 -8.946 1.00 93.12 91 GLU A CA 1
ATOM 708 C C . GLU A 1 91 ? 13.365 1.019 -7.882 1.00 93.12 91 GLU A C 1
ATOM 710 O O . GLU A 1 91 ? 13.486 1.710 -6.871 1.00 93.12 91 GLU A O 1
ATOM 715 N N . GLY A 1 92 ? 14.126 -0.058 -8.095 1.00 90.62 92 GLY A N 1
ATOM 716 C CA . GLY A 1 92 ? 15.117 -0.540 -7.129 1.00 90.62 92 GLY A CA 1
ATOM 717 C C . GLY A 1 92 ? 14.544 -1.388 -5.986 1.00 90.62 92 GLY A C 1
ATOM 718 O O . GLY A 1 92 ? 15.301 -1.783 -5.103 1.00 90.62 92 GLY A O 1
ATOM 719 N N . THR A 1 93 ? 13.245 -1.699 -6.003 1.00 94.38 93 THR A N 1
ATOM 720 C CA . THR A 1 93 ? 12.607 -2.649 -5.076 1.00 94.38 93 THR A CA 1
ATOM 721 C C . THR A 1 93 ? 12.198 -3.939 -5.790 1.00 94.38 93 THR A C 1
ATOM 723 O O . THR A 1 93 ? 12.314 -4.055 -7.010 1.00 94.38 93 THR A O 1
ATOM 726 N N . ASP A 1 94 ? 11.698 -4.912 -5.032 1.00 94.88 94 ASP A N 1
ATOM 727 C CA . ASP A 1 94 ? 11.055 -6.120 -5.559 1.00 94.88 94 ASP A CA 1
ATOM 728 C C . ASP A 1 94 ? 9.524 -5.978 -5.723 1.00 94.88 94 ASP A C 1
ATOM 730 O O . ASP A 1 94 ? 8.836 -6.978 -5.934 1.00 94.88 94 ASP A O 1
ATOM 734 N N . ILE A 1 95 ? 8.974 -4.756 -5.641 1.00 96.88 95 ILE A N 1
ATOM 735 C CA . ILE A 1 95 ? 7.557 -4.498 -5.933 1.00 96.88 95 ILE A CA 1
ATOM 736 C C . ILE A 1 95 ? 7.342 -4.508 -7.460 1.00 96.88 95 ILE A C 1
ATOM 738 O O . ILE A 1 95 ? 8.048 -3.787 -8.172 1.00 96.88 95 ILE A O 1
ATOM 742 N N . PRO A 1 96 ? 6.366 -5.273 -7.990 1.00 96.38 96 PRO A N 1
ATOM 743 C CA . PRO A 1 96 ? 6.060 -5.273 -9.418 1.00 96.38 96 PRO A CA 1
ATOM 744 C C . PRO A 1 96 ? 5.689 -3.882 -9.943 1.00 96.38 96 PRO A C 1
ATOM 746 O O . PRO A 1 96 ? 4.833 -3.206 -9.376 1.00 96.38 96 PRO A O 1
ATOM 749 N N . GLN A 1 97 ? 6.317 -3.472 -11.049 1.00 94.31 97 GLN A N 1
ATOM 750 C CA . GLN A 1 97 ? 6.010 -2.202 -11.719 1.00 94.31 97 GLN A CA 1
ATOM 751 C C . GLN A 1 97 ? 4.863 -2.327 -12.723 1.00 94.31 97 GLN A C 1
ATOM 753 O O . GLN A 1 97 ? 4.094 -1.385 -12.902 1.00 94.31 97 GLN A O 1
ATOM 758 N N . GLU A 1 98 ? 4.744 -3.495 -13.354 1.00 93.31 98 GLU A N 1
ATOM 759 C CA . GLU A 1 98 ? 3.662 -3.837 -14.269 1.00 93.31 98 GLU A CA 1
ATOM 760 C C . GLU A 1 98 ? 2.754 -4.860 -13.589 1.00 93.31 98 GLU A C 1
ATOM 762 O O . GLU A 1 98 ? 3.217 -5.902 -13.118 1.00 93.31 98 GLU A O 1
ATOM 767 N N . VAL A 1 99 ? 1.458 -4.561 -13.542 1.00 95.06 99 VAL A N 1
ATOM 768 C CA . VAL A 1 99 ? 0.451 -5.402 -12.892 1.00 95.06 99 VAL A CA 1
ATOM 769 C C . VAL A 1 99 ? -0.745 -5.605 -13.820 1.00 95.06 99 VAL A C 1
ATOM 771 O O . VAL A 1 99 ? -1.082 -4.708 -14.598 1.00 95.06 99 VAL A O 1
ATOM 774 N N . PRO A 1 100 ? -1.410 -6.770 -13.774 1.00 94.94 100 PRO A N 1
ATOM 775 C CA . PRO A 1 100 ? -2.639 -6.970 -14.526 1.00 94.94 100 PRO A CA 1
ATOM 776 C C . PRO A 1 100 ? -3.765 -6.109 -13.938 1.00 94.94 100 PRO A C 1
ATOM 778 O O . PRO A 1 100 ? -4.012 -6.142 -12.731 1.00 94.94 100 PRO A O 1
ATOM 781 N N . LEU A 1 101 ? -4.488 -5.379 -14.792 1.00 95.25 101 LEU A N 1
ATOM 782 C CA . LEU A 1 101 ? -5.687 -4.662 -14.358 1.00 95.25 101 LEU A CA 1
ATOM 783 C C . LEU A 1 101 ? -6.889 -5.615 -14.251 1.00 95.25 101 LEU A C 1
ATOM 785 O O . LEU A 1 101 ? -7.125 -6.408 -15.168 1.00 95.25 101 LEU A O 1
ATOM 789 N N . PRO A 1 102 ? -7.665 -5.554 -13.155 1.00 94.94 102 PRO A N 1
ATOM 790 C CA . PRO A 1 102 ? -8.939 -6.256 -13.048 1.00 94.94 102 PRO A CA 1
ATOM 791 C C . PRO A 1 102 ? -10.032 -5.593 -13.905 1.00 94.94 102 PRO A C 1
ATOM 793 O O . PRO A 1 102 ? -9.928 -4.435 -14.300 1.00 94.94 102 PRO A O 1
ATOM 796 N N . GLU A 1 103 ? -11.132 -6.315 -14.135 1.00 92.81 103 GLU A N 1
ATOM 797 C CA . GLU A 1 103 ? -12.319 -5.770 -14.820 1.00 92.81 103 GLU A CA 1
ATOM 798 C C . GLU A 1 103 ? -13.066 -4.728 -13.972 1.00 92.81 103 GLU A C 1
ATOM 800 O O . GLU A 1 103 ? -13.728 -3.842 -14.506 1.00 92.81 103 GLU A O 1
ATOM 805 N N . THR A 1 104 ? -12.995 -4.852 -12.645 1.00 94.94 104 THR A N 1
ATOM 806 C CA . THR A 1 104 ? -13.727 -4.004 -11.700 1.00 94.94 104 THR A CA 1
ATOM 807 C C . THR A 1 104 ? -12.858 -3.651 -10.502 1.00 94.94 104 THR A C 1
ATOM 809 O O . THR A 1 104 ? -12.148 -4.518 -9.980 1.00 94.94 104 THR A O 1
ATOM 812 N N . LYS A 1 105 ? -12.991 -2.411 -10.017 1.00 97.00 105 LYS A N 1
ATOM 813 C CA . LYS A 1 105 ? -12.370 -1.947 -8.770 1.00 97.00 105 LYS A CA 1
ATOM 814 C C . LYS A 1 105 ? -12.782 -2.828 -7.585 1.00 97.00 105 LYS A C 1
ATOM 816 O O . LYS A 1 105 ? -13.898 -3.343 -7.531 1.00 97.00 105 LYS A O 1
ATOM 821 N N . TYR A 1 106 ? -11.872 -2.986 -6.633 1.00 98.06 106 TYR A N 1
ATOM 822 C CA . TYR A 1 106 ? -12.071 -3.747 -5.405 1.00 98.06 106 TYR A CA 1
ATOM 823 C C . TYR A 1 106 ? -13.010 -3.043 -4.423 1.00 98.06 106 TYR A C 1
ATOM 825 O O . TYR A 1 106 ? -13.847 -3.686 -3.791 1.00 98.06 106 TYR A O 1
ATOM 833 N N . THR A 1 107 ? -12.833 -1.734 -4.273 1.00 98.19 107 THR A N 1
ATOM 834 C CA . THR A 1 107 ? -13.524 -0.905 -3.283 1.00 98.19 107 THR A CA 1
ATOM 835 C C . THR A 1 107 ? -14.868 -0.408 -3.791 1.00 98.19 107 THR A C 1
ATOM 837 O O . THR A 1 107 ? -15.069 -0.215 -4.991 1.00 98.19 107 THR A O 1
ATOM 840 N N . THR A 1 108 ? -15.765 -0.115 -2.855 1.00 98.19 108 THR A N 1
ATOM 841 C CA . THR A 1 108 ? -16.980 0.663 -3.128 1.00 98.19 108 THR A CA 1
ATOM 842 C C . THR A 1 108 ? -16.658 2.128 -3.453 1.00 98.19 108 THR A C 1
ATOM 844 O O . THR A 1 108 ? -15.555 2.604 -3.178 1.00 98.19 108 THR A O 1
ATOM 847 N N . ASP A 1 109 ? -17.628 2.862 -4.009 1.00 97.62 109 ASP A N 1
ATOM 848 C CA . ASP A 1 109 ? -17.474 4.300 -4.281 1.00 97.62 109 ASP A CA 1
ATOM 849 C C . ASP A 1 109 ? -17.277 5.118 -2.992 1.00 97.62 109 ASP A C 1
ATOM 851 O O . ASP A 1 109 ? -16.526 6.087 -2.993 1.00 97.62 109 ASP A O 1
ATOM 855 N N . GLU A 1 110 ? -17.906 4.705 -1.884 1.00 98.25 110 GLU A N 1
ATOM 856 C CA . GLU A 1 110 ? -17.743 5.338 -0.566 1.00 98.25 110 GLU A CA 1
ATOM 857 C C . GLU A 1 110 ? -16.309 5.171 -0.048 1.00 98.25 110 GLU A C 1
ATOM 859 O O . GLU A 1 110 ? -15.654 6.152 0.287 1.00 98.25 110 GLU A O 1
ATOM 864 N N . GLU A 1 111 ? -15.776 3.945 -0.069 1.00 98.50 111 GLU A N 1
ATOM 865 C CA . GLU A 1 111 ? -14.388 3.681 0.332 1.00 98.50 111 GLU A CA 1
ATOM 866 C C . GLU A 1 111 ? -13.370 4.399 -0.563 1.00 98.50 111 GLU A C 1
ATOM 868 O O . GLU A 1 111 ? -12.336 4.865 -0.083 1.00 98.50 111 GLU A O 1
ATOM 873 N N . HIS A 1 112 ? -13.650 4.482 -1.865 1.00 98.38 112 HIS A N 1
ATOM 874 C CA . HIS A 1 112 ? -12.796 5.191 -2.810 1.00 98.38 112 HIS A CA 1
ATOM 875 C C . HIS A 1 112 ? -12.761 6.697 -2.516 1.00 98.38 112 HIS A C 1
ATOM 877 O O . HIS A 1 112 ? -11.677 7.284 -2.446 1.00 98.38 112 HIS A O 1
ATOM 883 N N . GLU A 1 113 ? -13.923 7.320 -2.294 1.00 98.44 113 GLU A N 1
ATOM 884 C CA . GLU A 1 113 ? -14.002 8.746 -1.970 1.00 98.44 113 GLU A CA 1
ATOM 885 C C . GLU A 1 113 ? -13.349 9.052 -0.611 1.00 98.44 113 GLU A C 1
ATOM 887 O O . GLU A 1 113 ? -12.565 9.995 -0.514 1.00 98.44 113 GLU A O 1
ATOM 892 N N . ASP A 1 114 ? -13.536 8.197 0.400 1.00 98.50 114 ASP A N 1
ATOM 893 C CA . ASP A 1 114 ? -12.869 8.316 1.707 1.00 98.50 114 ASP A CA 1
ATOM 894 C C . ASP A 1 114 ? -11.333 8.335 1.586 1.00 98.50 114 ASP A C 1
ATOM 896 O O . ASP A 1 114 ? -10.632 9.064 2.303 1.00 98.50 114 ASP A O 1
ATOM 900 N N . VAL A 1 115 ? -10.777 7.509 0.692 1.00 98.56 115 VAL A N 1
ATOM 901 C CA . VAL A 1 115 ? -9.335 7.493 0.418 1.00 98.56 115 VAL A CA 1
ATOM 902 C C . VAL A 1 115 ? -8.907 8.763 -0.304 1.00 98.56 115 VAL A C 1
ATOM 904 O O . VAL A 1 115 ? -7.893 9.360 0.069 1.00 98.56 115 VAL A O 1
ATOM 907 N N . LYS A 1 116 ? -9.671 9.190 -1.308 1.00 98.31 116 LYS A N 1
ATOM 908 C CA . LYS A 1 116 ? -9.393 10.390 -2.099 1.00 98.31 116 LYS A CA 1
ATOM 909 C C . LYS A 1 116 ? -9.378 11.652 -1.239 1.00 98.31 116 LYS A C 1
ATOM 911 O O . LYS A 1 116 ? -8.419 12.423 -1.311 1.00 98.31 116 LYS A O 1
ATOM 916 N N . GLU A 1 117 ? -10.381 11.834 -0.382 1.00 97.94 117 GLU A N 1
ATOM 917 C CA . GLU A 1 117 ? -10.447 12.950 0.564 1.00 97.94 117 GLU A CA 1
ATOM 918 C C . GLU A 1 117 ? -9.253 12.940 1.523 1.00 97.94 117 GLU A C 1
ATOM 920 O O . GLU A 1 117 ? -8.619 13.975 1.749 1.00 97.94 117 GLU A O 1
ATOM 925 N N . TRP A 1 118 ? -8.894 11.765 2.054 1.00 97.25 118 TRP A N 1
ATOM 926 C CA . TRP A 1 118 ? -7.760 11.646 2.966 1.00 97.25 118 TRP A CA 1
ATOM 927 C C . TRP A 1 118 ? -6.422 11.958 2.285 1.00 97.25 118 TRP A C 1
ATOM 929 O O . TRP A 1 118 ? -5.620 12.713 2.834 1.00 97.25 118 TRP A O 1
ATOM 939 N N . VAL A 1 119 ? -6.179 11.420 1.086 1.00 96.88 119 VAL A N 1
ATOM 940 C CA . VAL A 1 119 ? -4.964 11.699 0.304 1.00 96.88 119 VAL A CA 1
ATOM 941 C C . VAL A 1 119 ? -4.850 13.194 0.003 1.00 96.88 119 VAL A C 1
ATOM 943 O O . VAL A 1 119 ? -3.777 13.775 0.189 1.00 96.88 119 VAL A O 1
ATOM 946 N N . LEU A 1 120 ? -5.951 13.832 -0.405 1.00 95.12 120 LEU A N 1
ATOM 947 C CA . LEU A 1 120 ? -5.985 15.264 -0.688 1.00 95.12 120 LEU A CA 1
ATOM 948 C C . LEU A 1 120 ? -5.665 16.097 0.560 1.00 95.12 120 LEU A C 1
ATOM 950 O O . LEU A 1 120 ? -4.821 16.994 0.496 1.00 95.12 120 LEU A O 1
ATOM 954 N N . ALA A 1 121 ? -6.294 15.783 1.696 1.00 94.25 121 ALA A N 1
ATOM 955 C CA . ALA A 1 121 ? -6.056 16.480 2.957 1.00 94.25 121 ALA A CA 1
ATOM 956 C C . ALA A 1 121 ? -4.581 16.392 3.377 1.00 94.25 121 ALA A C 1
ATOM 958 O O . ALA A 1 121 ? -3.944 17.411 3.638 1.00 94.25 121 ALA A O 1
ATOM 959 N N . ILE A 1 122 ? -4.004 15.189 3.348 1.00 92.25 122 ILE A N 1
ATOM 960 C CA . ILE A 1 122 ? -2.605 14.959 3.720 1.00 92.25 122 ILE A CA 1
ATOM 961 C C . ILE A 1 122 ? -1.631 15.684 2.781 1.00 92.25 122 ILE A C 1
ATOM 963 O O . ILE A 1 122 ? -0.652 16.277 3.244 1.00 92.25 122 ILE A O 1
ATOM 967 N N . SER A 1 123 ? -1.897 15.673 1.471 1.00 89.56 123 SER A N 1
ATOM 968 C CA . SER A 1 123 ? -1.051 16.354 0.486 1.00 89.56 123 SER A CA 1
ATOM 969 C C . SER A 1 123 ? -1.000 17.868 0.729 1.00 89.56 123 SER A C 1
ATOM 971 O O . SER A 1 123 ? 0.082 18.458 0.716 1.00 89.56 123 SER A O 1
ATOM 973 N N . VAL A 1 124 ? -2.149 18.488 1.025 1.00 87.50 124 VAL A N 1
ATOM 974 C CA . VAL A 1 124 ? -2.261 19.938 1.249 1.00 87.50 124 VAL A CA 1
ATOM 975 C C . VAL A 1 124 ? -1.729 20.352 2.621 1.00 87.50 124 VAL A C 1
ATOM 977 O O . VAL A 1 124 ? -0.961 21.309 2.719 1.00 87.50 124 VAL A O 1
ATOM 980 N N . GLU A 1 125 ? -2.118 19.654 3.688 1.00 86.00 125 GLU A N 1
ATOM 981 C CA . GLU A 1 125 ? -1.799 20.052 5.064 1.00 86.00 125 GLU A CA 1
ATOM 982 C C . GLU A 1 125 ? -0.320 19.866 5.402 1.00 86.00 125 GLU A C 1
ATOM 984 O O . GLU A 1 125 ? 0.267 20.687 6.109 1.00 86.00 125 GLU A O 1
ATOM 989 N N . GLN A 1 126 ? 0.294 18.799 4.890 1.00 77.19 126 GLN A N 1
ATOM 990 C CA . GLN A 1 126 ? 1.655 18.417 5.264 1.00 77.19 126 GLN A CA 1
ATOM 991 C C . GLN A 1 126 ? 2.690 18.706 4.177 1.00 77.19 126 GLN A C 1
ATOM 993 O O . GLN A 1 126 ? 3.867 18.402 4.365 1.00 77.19 126 GLN A O 1
ATOM 998 N N . SER A 1 127 ? 2.268 19.284 3.042 1.00 80.50 127 SER A N 1
ATOM 999 C CA . SER A 1 127 ? 3.108 19.418 1.838 1.00 80.50 127 SER A CA 1
ATOM 1000 C C . SER A 1 127 ? 3.798 18.093 1.487 1.00 80.50 127 SER A C 1
ATOM 1002 O O . SER A 1 127 ? 4.987 18.061 1.165 1.00 80.50 127 SER A O 1
ATOM 1004 N N . MET A 1 128 ? 3.084 16.973 1.660 1.00 84.38 128 MET A N 1
ATOM 1005 C CA . MET A 1 128 ? 3.694 15.656 1.545 1.00 84.38 128 MET A CA 1
ATOM 1006 C C . MET A 1 128 ? 3.886 15.290 0.075 1.00 84.38 128 MET A C 1
ATOM 1008 O O . MET A 1 128 ? 2.928 15.114 -0.675 1.00 84.38 128 MET A O 1
ATOM 1012 N N . GLU A 1 129 ? 5.149 15.150 -0.319 1.00 83.81 129 GLU A N 1
ATOM 1013 C CA . GLU A 1 129 ? 5.529 14.627 -1.627 1.00 83.81 129 GLU A CA 1
ATOM 1014 C C . GLU A 1 129 ? 5.458 13.096 -1.646 1.00 83.81 129 GLU A C 1
ATOM 1016 O O . GLU A 1 129 ? 5.803 12.422 -0.666 1.00 83.81 129 GLU A O 1
ATOM 1021 N N . ARG A 1 130 ? 5.033 12.547 -2.789 1.00 86.38 130 ARG A N 1
ATOM 1022 C CA . ARG A 1 130 ? 4.967 11.107 -3.048 1.00 86.38 130 ARG A CA 1
ATOM 1023 C C . ARG A 1 130 ? 6.379 10.544 -3.218 1.00 86.38 130 ARG A C 1
ATOM 1025 O O . ARG A 1 130 ? 6.895 10.444 -4.324 1.00 86.38 130 ARG A O 1
ATOM 1032 N N . SER A 1 131 ? 6.999 10.181 -2.101 1.00 90.31 131 SER A N 1
ATOM 1033 C CA . SER A 1 131 ? 8.319 9.553 -2.045 1.00 90.31 131 SER A CA 1
ATOM 1034 C C . SER A 1 131 ? 8.303 8.340 -1.123 1.00 90.31 131 SER A C 1
ATOM 1036 O O . SER A 1 131 ? 7.739 8.389 -0.024 1.00 90.31 131 SER A O 1
ATOM 1038 N N . LEU A 1 132 ? 8.920 7.240 -1.571 1.00 90.94 132 LEU A N 1
ATOM 1039 C CA . LEU A 1 132 ? 9.011 6.026 -0.767 1.00 90.94 132 LEU A CA 1
ATOM 1040 C C . LEU A 1 132 ? 9.780 6.296 0.536 1.00 90.94 132 LEU A C 1
ATOM 1042 O O . LEU A 1 132 ? 10.885 6.841 0.495 1.00 90.94 132 LEU A O 1
ATOM 1046 N N . PRO A 1 133 ? 9.236 5.904 1.701 1.00 92.06 133 PRO A N 1
ATOM 1047 C CA . PRO A 1 133 ? 9.971 5.988 2.953 1.00 92.06 133 PRO A CA 1
ATOM 1048 C C . PRO A 1 133 ? 11.080 4.930 2.978 1.00 92.06 133 PRO A C 1
ATOM 1050 O O . PRO A 1 133 ? 10.802 3.735 3.060 1.00 92.06 133 PRO A O 1
ATOM 1053 N N . THR A 1 134 ? 12.336 5.367 2.953 1.00 91.69 134 THR A N 1
ATOM 1054 C CA . THR A 1 134 ? 13.506 4.485 3.050 1.00 91.69 134 THR A CA 1
ATOM 1055 C C . THR A 1 134 ? 14.252 4.679 4.365 1.00 91.69 134 THR A C 1
ATOM 1057 O O . THR A 1 134 ? 14.185 5.739 4.993 1.00 91.69 134 THR A O 1
ATOM 1060 N N . ASP A 1 135 ? 15.000 3.663 4.787 1.00 88.94 135 ASP A N 1
ATOM 1061 C CA . ASP A 1 135 ? 15.937 3.804 5.898 1.00 88.94 135 ASP A CA 1
ATOM 1062 C C . ASP A 1 135 ? 17.207 4.591 5.499 1.00 88.94 135 ASP A C 1
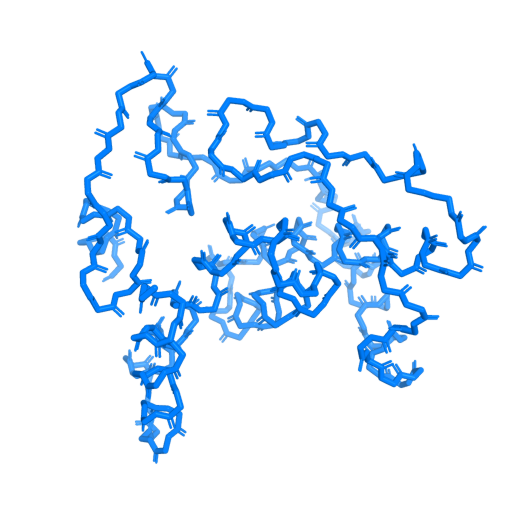ATOM 1064 O O . ASP A 1 135 ? 17.355 5.071 4.373 1.00 88.94 135 ASP A O 1
ATOM 1068 N N . SER A 1 136 ? 18.151 4.734 6.435 1.00 87.31 136 SER A N 1
ATOM 1069 C CA . SER A 1 136 ? 19.418 5.446 6.206 1.00 87.31 136 SER A CA 1
ATOM 1070 C C . SER A 1 136 ? 20.321 4.816 5.139 1.00 87.31 136 SER A C 1
ATOM 1072 O O . SER A 1 136 ? 21.273 5.463 4.711 1.00 87.31 136 SER A O 1
ATOM 1074 N N . ALA A 1 137 ? 20.077 3.559 4.764 1.00 86.56 137 ALA A N 1
ATOM 1075 C CA . ALA A 1 137 ? 20.792 2.851 3.708 1.00 86.56 137 ALA A CA 1
ATOM 1076 C C . ALA A 1 137 ? 20.035 2.885 2.366 1.00 86.56 137 ALA A C 1
ATOM 1078 O O . ALA A 1 137 ? 20.538 2.352 1.382 1.00 86.56 137 ALA A O 1
ATOM 1079 N N . GLY A 1 138 ? 18.867 3.536 2.308 1.00 88.81 138 GLY A N 1
ATOM 1080 C CA . GLY A 1 138 ? 18.035 3.605 1.107 1.00 88.81 138 GLY A CA 1
ATOM 1081 C C . GLY A 1 138 ? 17.109 2.402 0.930 1.00 88.81 138 GLY A C 1
ATOM 1082 O O . GLY A 1 138 ? 16.488 2.275 -0.119 1.00 88.81 138 GLY A O 1
ATOM 1083 N N . ASN A 1 139 ? 16.972 1.535 1.937 1.00 90.56 139 ASN A N 1
ATOM 1084 C CA . ASN A 1 139 ? 16.140 0.341 1.829 1.00 90.56 139 ASN A CA 1
ATOM 1085 C C . ASN A 1 139 ? 14.677 0.666 2.139 1.00 90.56 139 ASN A C 1
ATOM 1087 O O . ASN A 1 139 ? 14.369 1.280 3.167 1.00 90.56 139 ASN A O 1
ATOM 1091 N N . PHE A 1 140 ? 13.771 0.218 1.271 1.00 92.38 140 PHE A N 1
ATOM 1092 C CA . PHE A 1 140 ? 12.333 0.287 1.504 1.00 92.38 140 PHE A CA 1
ATOM 1093 C C . PHE A 1 140 ? 11.869 -0.896 2.359 1.00 92.38 140 PHE A C 1
ATOM 1095 O O . PHE A 1 140 ? 12.195 -2.044 2.074 1.00 92.38 140 PHE A O 1
ATOM 1102 N N . GLU A 1 141 ? 11.071 -0.640 3.396 1.00 88.88 141 GLU A N 1
ATOM 1103 C CA . GLU A 1 141 ? 10.752 -1.660 4.402 1.00 88.88 141 GLU A CA 1
ATOM 1104 C C . GLU A 1 141 ? 9.947 -2.864 3.888 1.00 88.88 141 GLU A C 1
ATOM 1106 O O . GLU A 1 141 ? 10.002 -3.942 4.487 1.00 88.88 141 GLU A O 1
ATOM 1111 N N . ALA A 1 142 ? 9.184 -2.674 2.806 1.00 90.75 142 ALA A N 1
ATOM 1112 C CA . ALA A 1 142 ? 8.420 -3.741 2.173 1.00 90.75 142 ALA A CA 1
ATOM 1113 C C . ALA A 1 142 ? 9.226 -4.503 1.118 1.00 90.75 142 ALA A C 1
ATOM 1115 O O . ALA A 1 142 ? 8.770 -5.563 0.694 1.00 90.75 142 ALA A O 1
ATOM 1116 N N . SER A 1 143 ? 10.409 -4.010 0.741 1.00 93.88 143 SER A N 1
ATOM 1117 C CA . SER A 1 143 ? 11.304 -4.701 -0.182 1.00 93.88 143 SER A CA 1
ATOM 1118 C C . SER A 1 143 ? 12.069 -5.810 0.535 1.00 93.88 143 SER A C 1
ATOM 1120 O O . SER A 1 143 ? 12.459 -5.635 1.688 1.00 93.88 143 SER A O 1
ATOM 1122 N N . LEU A 1 144 ? 12.297 -6.956 -0.111 1.00 93.88 144 LEU A N 1
ATOM 1123 C CA . LEU A 1 144 ? 13.268 -7.963 0.349 1.00 93.88 144 LEU A CA 1
ATOM 1124 C C . LEU A 1 144 ? 14.643 -7.792 -0.303 1.00 93.88 144 LEU A C 1
ATOM 1126 O O . LEU A 1 144 ? 15.594 -8.481 0.079 1.00 93.88 144 LEU A O 1
ATOM 1130 N N . THR A 1 145 ? 14.738 -6.877 -1.263 1.00 92.31 145 THR A N 1
ATOM 1131 C CA . THR A 1 145 ? 15.970 -6.488 -1.940 1.00 92.31 145 THR A CA 1
ATOM 1132 C C . THR A 1 145 ? 16.442 -5.141 -1.400 1.00 92.31 145 THR A C 1
ATOM 1134 O O . THR A 1 145 ? 15.695 -4.160 -1.418 1.00 92.31 145 THR A O 1
ATOM 1137 N N . ASP A 1 146 ? 17.674 -5.112 -0.897 1.00 89.69 146 ASP A N 1
ATOM 1138 C CA . ASP A 1 146 ? 18.350 -3.894 -0.451 1.00 89.69 146 ASP A CA 1
ATOM 1139 C C . ASP A 1 146 ? 18.786 -3.036 -1.653 1.00 89.69 146 ASP A C 1
ATOM 1141 O O . ASP A 1 146 ? 18.920 -3.524 -2.777 1.00 89.69 146 ASP A O 1
ATOM 1145 N N . ALA A 1 147 ? 19.094 -1.761 -1.409 1.00 86.38 147 ALA A N 1
ATOM 1146 C CA . ALA A 1 147 ? 19.552 -0.810 -2.425 1.00 86.38 147 ALA A CA 1
ATOM 1147 C C . ALA A 1 147 ? 20.873 -1.217 -3.115 1.00 86.38 147 ALA A C 1
ATOM 1149 O O . ALA A 1 147 ? 21.186 -0.723 -4.198 1.00 86.38 147 ALA A O 1
ATOM 1150 N N . ASP A 1 148 ? 21.655 -2.118 -2.509 1.00 86.88 148 ASP A N 1
ATOM 1151 C CA . ASP A 1 148 ? 22.864 -2.697 -3.109 1.00 86.88 148 ASP A CA 1
ATOM 1152 C C . ASP A 1 148 ? 22.586 -3.926 -4.004 1.00 86.88 148 ASP A C 1
ATOM 1154 O O . ASP A 1 148 ? 23.513 -4.490 -4.590 1.00 86.88 148 ASP A O 1
ATOM 1158 N N . GLY A 1 149 ? 21.316 -4.327 -4.130 1.00 88.12 149 GLY A N 1
ATOM 1159 C CA . GLY A 1 149 ? 20.854 -5.477 -4.907 1.00 88.12 149 GLY A CA 1
ATOM 1160 C C . GLY A 1 149 ? 20.847 -6.802 -4.138 1.00 88.12 149 GLY A C 1
ATOM 1161 O O . GLY A 1 149 ? 20.454 -7.833 -4.693 1.00 88.12 149 GLY A O 1
ATOM 1162 N N . THR A 1 150 ? 21.259 -6.820 -2.868 1.00 90.44 150 THR A N 1
ATOM 1163 C CA . THR A 1 150 ? 21.237 -8.034 -2.046 1.00 90.44 150 THR A CA 1
ATOM 1164 C C . THR A 1 150 ? 19.803 -8.408 -1.691 1.00 90.44 150 THR A C 1
ATOM 1166 O O . THR A 1 150 ? 19.064 -7.613 -1.123 1.00 90.44 150 THR A O 1
ATOM 1169 N N . THR A 1 151 ? 19.406 -9.646 -1.993 1.00 92.06 151 THR A N 1
ATOM 1170 C CA . THR A 1 151 ? 18.069 -10.166 -1.666 1.00 92.06 151 THR A CA 1
ATOM 1171 C C . THR A 1 151 ? 18.114 -11.070 -0.441 1.00 92.06 151 THR A C 1
ATOM 1173 O O . THR A 1 151 ? 18.988 -11.934 -0.320 1.00 92.06 151 THR A O 1
ATOM 1176 N N . HIS A 1 152 ? 17.140 -10.908 0.450 1.00 90.00 152 HIS A N 1
ATOM 1177 C CA . HIS A 1 152 ? 17.053 -11.616 1.725 1.00 90.00 152 HIS A CA 1
ATOM 1178 C C . HIS A 1 152 ? 15.780 -12.465 1.823 1.00 90.00 152 HIS A C 1
ATOM 1180 O O . HIS A 1 152 ? 14.779 -12.171 1.174 1.00 90.00 152 HIS A O 1
ATOM 1186 N N . PRO A 1 153 ? 15.764 -13.511 2.668 1.00 90.19 153 PRO A N 1
ATOM 1187 C CA . PRO A 1 153 ? 14.546 -14.271 2.909 1.00 90.19 153 PRO A CA 1
ATOM 1188 C C . PRO A 1 153 ? 13.499 -13.441 3.667 1.00 90.19 153 PRO A C 1
ATOM 1190 O O . PRO A 1 153 ? 13.814 -12.734 4.630 1.00 90.19 153 PRO A O 1
ATOM 1193 N N . ALA A 1 154 ? 12.234 -13.604 3.282 1.00 91.88 154 ALA A N 1
ATOM 1194 C CA . ALA A 1 154 ? 11.100 -13.018 3.986 1.00 91.88 154 ALA A CA 1
ATOM 1195 C C . ALA A 1 154 ? 10.945 -13.593 5.404 1.00 91.88 154 ALA A C 1
ATOM 1197 O O . ALA A 1 154 ? 11.150 -14.785 5.653 1.00 91.88 154 ALA A O 1
ATOM 1198 N N . CYS A 1 155 ? 10.499 -12.766 6.351 1.00 91.88 155 CYS A N 1
ATOM 1199 C CA . CYS A 1 155 ? 10.060 -13.242 7.657 1.00 91.88 155 CYS A CA 1
ATOM 1200 C C . CYS A 1 155 ? 8.852 -14.184 7.507 1.00 91.88 155 CYS A C 1
ATOM 1202 O O . CYS A 1 155 ? 7.850 -13.833 6.884 1.00 91.88 155 CYS A O 1
ATOM 1204 N N . ILE A 1 156 ? 8.898 -15.359 8.143 1.00 91.94 156 ILE A N 1
ATOM 1205 C CA . ILE A 1 156 ? 7.809 -16.351 8.077 1.00 91.94 156 ILE A CA 1
ATOM 1206 C C . ILE A 1 156 ? 6.491 -15.858 8.698 1.00 91.94 156 ILE A C 1
ATOM 1208 O O . ILE A 1 156 ? 5.432 -16.395 8.387 1.00 91.94 156 ILE A O 1
ATOM 1212 N N . ILE A 1 157 ? 6.540 -14.850 9.574 1.00 91.31 157 ILE A N 1
ATOM 1213 C CA . ILE A 1 157 ? 5.352 -14.286 10.231 1.00 91.31 157 ILE A CA 1
ATOM 1214 C C . ILE A 1 157 ? 4.821 -13.086 9.450 1.00 91.31 157 ILE A C 1
ATOM 1216 O O . ILE A 1 157 ? 3.640 -13.039 9.138 1.00 91.31 157 ILE A O 1
ATOM 1220 N N . SER A 1 158 ? 5.678 -12.110 9.155 1.00 90.62 158 SER A N 1
ATOM 1221 C CA . SER A 1 158 ? 5.243 -10.812 8.631 1.00 90.62 158 SER A CA 1
ATOM 1222 C C . SER A 1 158 ? 5.409 -10.649 7.126 1.00 90.62 158 SER A C 1
ATOM 1224 O O . SER A 1 158 ? 4.888 -9.694 6.569 1.00 90.62 158 SER A O 1
ATOM 1226 N N . GLY A 1 159 ? 6.192 -11.509 6.474 1.00 89.25 159 GLY A N 1
ATOM 1227 C CA . GLY A 1 159 ? 6.591 -11.319 5.083 1.00 89.25 159 GLY A CA 1
ATOM 1228 C C . GLY A 1 159 ? 7.606 -10.191 4.864 1.00 89.25 159 GLY A C 1
ATOM 1229 O O . GLY A 1 159 ? 8.049 -10.015 3.742 1.00 89.25 159 GLY A O 1
ATOM 1230 N N . LEU A 1 160 ? 8.011 -9.426 5.881 1.00 87.75 160 LEU A N 1
ATOM 1231 C CA . LEU A 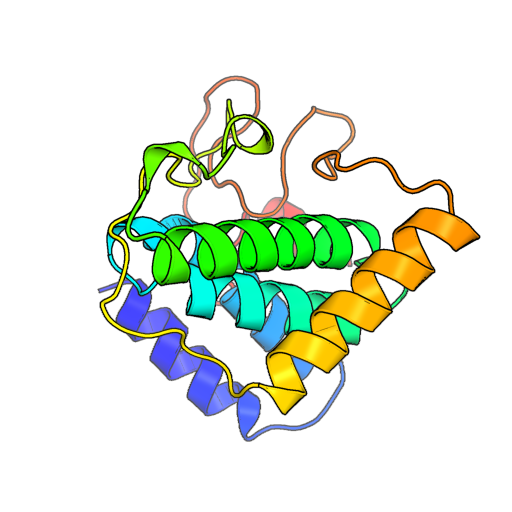1 160 ? 8.988 -8.332 5.735 1.00 87.75 160 LEU A CA 1
ATOM 1232 C C . LEU A 1 160 ? 10.431 -8.789 6.010 1.00 87.75 160 LEU A C 1
ATOM 1234 O O . LEU A 1 160 ? 10.654 -9.882 6.539 1.00 87.75 160 LEU A O 1
ATOM 1238 N N . LEU A 1 161 ? 11.410 -7.927 5.718 1.00 81.31 161 LEU A N 1
ATOM 1239 C CA . LEU A 1 161 ? 12.812 -8.112 6.108 1.00 81.31 161 LEU A CA 1
ATOM 1240 C C . LEU A 1 161 ? 12.967 -8.274 7.629 1.00 81.31 161 LEU A C 1
ATOM 1242 O O . LEU A 1 161 ? 12.476 -7.465 8.417 1.00 81.31 161 LEU A O 1
ATOM 1246 N N . PHE A 1 162 ? 13.731 -9.279 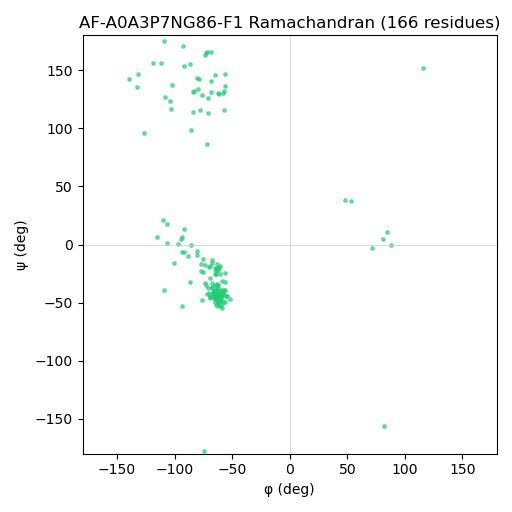8.069 1.00 59.88 162 PHE A N 1
ATOM 1247 C CA . PHE A 1 162 ? 13.914 -9.585 9.498 1.00 59.88 162 PHE A CA 1
ATOM 1248 C C . PHE A 1 162 ? 14.513 -8.423 10.318 1.00 59.88 162 PHE A C 1
ATOM 1250 O O . PHE A 1 162 ? 14.191 -8.265 11.496 1.00 59.88 162 PHE A O 1
ATOM 1257 N N . HIS A 1 163 ? 15.358 -7.582 9.711 1.00 59.09 163 HIS A N 1
ATOM 1258 C CA . HIS A 1 163 ? 15.962 -6.426 10.388 1.00 59.09 163 HIS A CA 1
ATOM 1259 C C . HIS A 1 163 ? 14.983 -5.257 10.589 1.00 59.09 163 HIS A C 1
ATOM 1261 O O . HIS A 1 163 ? 15.157 -4.489 11.537 1.00 59.09 163 HIS A O 1
ATOM 1267 N N . VAL A 1 164 ? 13.923 -5.168 9.777 1.00 58.03 164 VAL A N 1
ATOM 1268 C CA . VAL A 1 164 ? 12.828 -4.194 9.937 1.00 58.03 164 VAL A CA 1
ATOM 1269 C C . VAL A 1 164 ? 11.945 -4.571 11.133 1.00 58.03 164 VAL A C 1
ATOM 1271 O O . VAL A 1 164 ? 11.525 -3.706 11.897 1.00 58.03 164 VAL A O 1
ATOM 1274 N N . VAL A 1 165 ? 11.752 -5.872 11.388 1.00 55.31 165 VAL A N 1
ATOM 1275 C CA . VAL A 1 165 ? 10.913 -6.387 12.492 1.00 55.31 165 VAL A CA 1
ATOM 1276 C C . VAL A 1 165 ? 11.444 -6.004 13.886 1.00 55.31 165 VAL A C 1
ATOM 1278 O O . VAL A 1 165 ? 10.690 -6.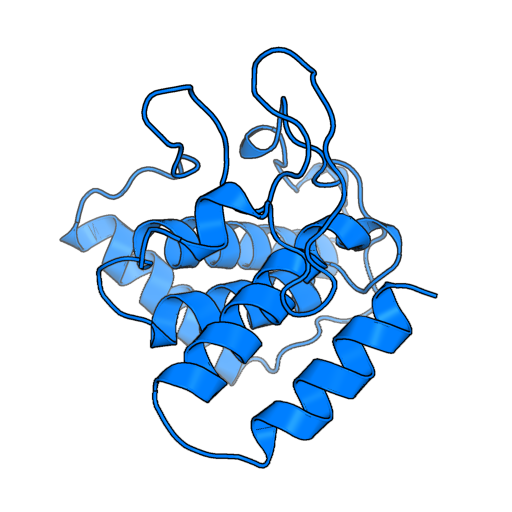018 14.854 1.00 55.31 165 VAL A O 1
ATOM 1281 N N . LYS A 1 166 ? 12.729 -5.642 14.015 1.00 44.41 166 LYS A N 1
ATOM 1282 C CA . LYS A 1 166 ? 13.364 -5.291 15.301 1.00 44.41 166 LYS A CA 1
ATOM 1283 C C . LYS A 1 166 ? 13.335 -3.798 15.659 1.00 44.41 166 LYS A C 1
ATOM 1285 O O . LYS A 1 166 ? 13.790 -3.460 16.749 1.00 44.41 166 LYS A O 1
ATOM 1290 N N . LYS A 1 167 ? 12.880 -2.915 14.763 1.00 43.72 167 LYS A N 1
ATOM 1291 C CA . LYS A 1 167 ? 12.975 -1.449 14.926 1.00 43.72 167 LYS A CA 1
ATOM 1292 C C . LYS A 1 167 ? 11.651 -0.742 15.264 1.00 43.72 167 LYS A C 1
ATOM 1294 O O . LYS A 1 167 ? 11.590 0.475 15.133 1.00 43.72 167 LYS A O 1
ATOM 1299 N N . LEU A 1 168 ? 10.640 -1.473 15.735 1.00 41.06 168 LEU A N 1
ATOM 1300 C CA . LEU A 1 168 ? 9.387 -0.914 16.261 1.00 41.06 168 LEU A CA 1
ATOM 1301 C C . LEU A 1 168 ? 9.149 -1.397 17.695 1.00 41.06 168 LEU A C 1
ATOM 1303 O O . LEU A 1 168 ? 9.161 -2.634 17.897 1.00 41.06 168 LEU A O 1
#

Radius of gyration: 15.29 Å; Cα contacts (8 Å, |Δi|>4): 246; chains: 1; bounding box: 41×41×40 Å

Secondary structure (DSSP, 8-state):
-HHHHHHHHHHHHTTS-SHHHHHHHHHHHHHGGGGTTTS-HHHHHHHHHHHHHHT-GGGHHHHHHHHHHHHHHHHHHHHT-GGG---GGGTTSSS-SS-PPPSS-SS-HHHHHHHHHHHHHHHHHH-------B-TTS-BTT-SB-TTS-B-PBPTTTSSBTTTTT--

Sequence (168 aa):
MEISHYGALRSALMQYGGTKMNQIVAQISISFIRYSDIMQADKVFYEAGIAARQLGAEKERLAFVLLNHYLDLCDAIEDQDPSAVDSSIFEGTDIPQEVPLPETKYTTDEEHEDVKEWVLAISVEQSMERSLPTDSAGNFEASLTDADGTTHPACIISGLLFHVVKKL

Solvent-accessible surface area (backbone atoms only — not comparable to full-atom values): 9254 Å² total; per-residue (Å²): 111,63,69,60,52,49,49,53,50,38,62,56,42,72,75,44,82,55,73,72,39,51,50,44,39,23,40,35,35,42,29,41,41,51,42,21,60,81,42,65,36,45,45,32,25,39,52,16,12,54,36,26,44,74,66,35,82,91,26,38,63,52,14,48,43,31,41,52,51,21,50,39,40,47,53,19,38,75,70,72,34,72,85,71,44,84,40,70,79,42,67,76,45,58,42,59,63,69,56,63,77,59,92,65,74,76,66,54,73,67,60,48,49,58,48,51,54,49,49,52,50,47,37,68,77,66,67,54,73,88,55,77,67,50,52,99,78,56,33,40,67,66,27,46,28,35,66,89,67,53,71,56,74,59,30,94,79,30,50,28,33,64,77,61,71,73,76,116

pLDDT: mean 91.72, std 9.57, range [41.06, 98.81]

Nearest PDB structures (foldseek):
  9h2d-assembly1_A  TM=9.339E-01  e=3.270E-11  Homo sapiens
  9h2d-assembly2_B  TM=9.434E-01  e=8.043E-11  Homo sapiens

Organism: NCBI:txid637853